Protein AF-A0A1Q7PYQ8-F1 (afdb_monomer_lite)

Radius of gyration: 12.51 Å; chains: 1; bounding box: 28×28×38 Å

Structure (mmCIF, N/CA/C/O backbone):
data_AF-A0A1Q7PYQ8-F1
#
_entry.id   AF-A0A1Q7PYQ8-F1
#
loop_
_atom_site.group_PDB
_atom_site.id
_atom_site.type_symbol
_atom_site.label_atom_id
_atom_site.label_alt_id
_atom_site.label_comp_id
_atom_site.label_asym_id
_atom_site.label_entity_id
_atom_site.label_seq_id
_atom_site.pdbx_PDB_ins_code
_atom_site.Cartn_x
_atom_site.Cartn_y
_atom_site.Cartn_z
_atom_site.occupancy
_atom_site.B_iso_or_equiv
_atom_site.auth_seq_id
_atom_site.auth_comp_id
_atom_site.auth_asym_id
_atom_site.auth_atom_id
_atom_site.pdbx_PDB_model_num
ATOM 1 N N . MET A 1 1 ? -17.438 3.620 18.972 1.00 65.44 1 MET A N 1
ATOM 2 C CA . MET A 1 1 ? -16.575 4.029 17.839 1.00 65.44 1 MET A CA 1
ATOM 3 C C . MET A 1 1 ? -16.863 3.148 16.638 1.00 65.44 1 MET A C 1
ATOM 5 O O . MET A 1 1 ? -16.916 1.933 16.795 1.00 65.44 1 MET A O 1
ATOM 9 N N . GLN A 1 2 ? -17.079 3.750 15.471 1.00 80.69 2 GLN A N 1
ATOM 10 C CA . GLN A 1 2 ? -17.392 3.037 14.232 1.00 80.69 2 GLN A CA 1
ATOM 11 C C . GLN A 1 2 ? -16.107 2.453 13.628 1.00 80.69 2 GLN A C 1
ATOM 13 O O . GLN A 1 2 ? -15.074 3.118 13.599 1.00 8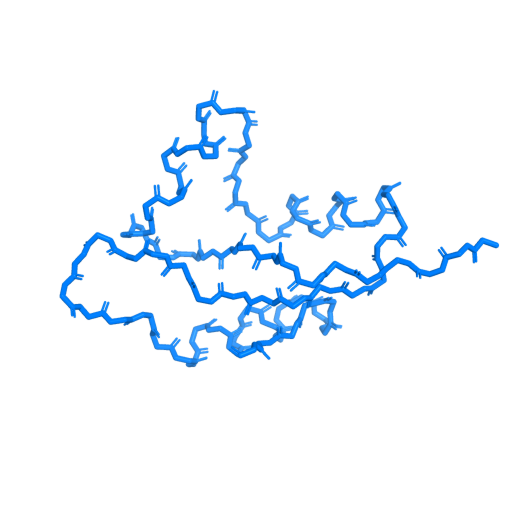0.69 2 GLN A O 1
ATOM 18 N N . LYS A 1 3 ? -16.147 1.188 13.200 1.00 84.81 3 LYS A N 1
ATOM 19 C CA . LYS A 1 3 ? -15.010 0.524 12.548 1.00 84.81 3 LYS A CA 1
ATOM 20 C C . LYS A 1 3 ? -15.002 0.923 11.072 1.00 84.81 3 LYS A C 1
ATOM 22 O O . LYS A 1 3 ? -15.972 0.631 10.380 1.00 84.81 3 LYS A O 1
ATOM 27 N N . ILE A 1 4 ? -13.930 1.563 10.604 1.00 93.00 4 ILE A N 1
ATOM 28 C CA . ILE A 1 4 ? -13.798 1.995 9.204 1.00 93.00 4 ILE A CA 1
ATOM 29 C C . ILE A 1 4 ? -12.993 0.955 8.426 1.00 93.00 4 ILE A C 1
ATOM 31 O O . ILE A 1 4 ? -11.901 0.569 8.847 1.00 93.00 4 ILE A O 1
ATOM 35 N N . ILE A 1 5 ? -13.532 0.501 7.297 1.00 93.06 5 ILE A N 1
ATOM 36 C CA . ILE A 1 5 ? -12.801 -0.300 6.315 1.00 93.06 5 ILE A CA 1
ATOM 37 C C . ILE A 1 5 ? -12.571 0.590 5.104 1.00 93.06 5 ILE A C 1
ATOM 39 O O . ILE A 1 5 ? -13.526 1.128 4.552 1.00 93.06 5 ILE A O 1
ATOM 43 N N . ASP A 1 6 ? -11.312 0.734 4.714 1.00 92.69 6 ASP A N 1
ATOM 44 C CA . ASP A 1 6 ? -10.950 1.421 3.484 1.00 92.69 6 ASP A CA 1
ATOM 45 C C . ASP A 1 6 ? -10.967 0.414 2.329 1.00 92.69 6 ASP A C 1
ATOM 47 O O . ASP A 1 6 ? -10.200 -0.551 2.310 1.00 92.69 6 ASP A O 1
ATOM 51 N N . ALA A 1 7 ? -11.892 0.591 1.392 1.00 91.81 7 ALA A N 1
ATOM 52 C CA . ALA A 1 7 ? -12.033 -0.306 0.252 1.00 91.81 7 ALA A CA 1
ATOM 53 C C . ALA A 1 7 ? -11.022 -0.012 -0.869 1.00 91.81 7 ALA A C 1
ATOM 55 O O . ALA A 1 7 ? -10.966 -0.772 -1.832 1.00 91.81 7 ALA A O 1
ATOM 56 N N . HIS A 1 8 ? -10.240 1.068 -0.762 1.00 91.56 8 HIS A N 1
ATOM 57 C CA . HIS A 1 8 ? -9.381 1.536 -1.843 1.00 91.56 8 HIS A CA 1
ATOM 58 C C . HIS A 1 8 ? -8.044 2.052 -1.310 1.00 91.56 8 HIS A C 1
ATOM 60 O O . HIS A 1 8 ? -7.804 3.251 -1.202 1.00 91.56 8 HIS A O 1
ATOM 66 N N . VAL A 1 9 ? -7.115 1.132 -1.056 1.00 91.75 9 VAL A N 1
ATOM 67 C CA . VAL A 1 9 ? -5.747 1.462 -0.646 1.00 91.75 9 VAL A CA 1
ATOM 68 C C . VAL A 1 9 ? -4.771 1.115 -1.762 1.00 91.75 9 VAL A C 1
ATOM 70 O O . VAL A 1 9 ? -4.787 0.007 -2.291 1.00 91.75 9 VAL A O 1
ATOM 73 N N . HIS A 1 10 ? -3.864 2.038 -2.077 1.00 90.75 10 HIS A N 1
ATOM 74 C CA . HIS A 1 10 ? -2.712 1.765 -2.932 1.00 90.75 10 HIS A CA 1
ATOM 75 C C . HIS A 1 10 ? -1.416 1.871 -2.136 1.00 90.75 10 HIS A C 1
ATOM 77 O O . HIS A 1 10 ? -1.180 2.861 -1.444 1.00 90.75 10 HIS A O 1
ATOM 83 N N . LEU A 1 11 ? -0.565 0.860 -2.273 1.00 91.00 11 LEU A N 1
ATOM 84 C CA . LEU A 1 11 ? 0.809 0.878 -1.795 1.00 91.00 11 LEU A CA 1
ATOM 85 C C . LEU A 1 11 ? 1.628 -0.131 -2.599 1.00 91.00 11 LEU A C 1
ATOM 87 O O . LEU A 1 11 ? 1.195 -1.261 -2.826 1.00 91.00 11 LEU A O 1
ATOM 91 N N . SER A 1 12 ? 2.846 0.253 -2.957 1.00 87.00 12 SER A N 1
ATOM 92 C CA . SER A 1 12 ? 3.813 -0.635 -3.584 1.00 87.00 12 SER A CA 1
ATOM 93 C C . SER A 1 12 ? 5.225 -0.259 -3.183 1.00 87.00 12 SER A C 1
ATOM 95 O O . SER A 1 12 ? 5.588 0.913 -3.159 1.00 87.00 12 SER A O 1
ATOM 97 N N . GLU A 1 13 ? 6.055 -1.268 -2.932 1.00 84.44 13 GLU A N 1
ATOM 98 C CA . GLU A 1 13 ? 7.505 -1.092 -2.781 1.00 84.44 13 GLU A CA 1
ATOM 99 C C . GLU A 1 13 ? 8.221 -1.106 -4.153 1.00 84.44 13 GLU A C 1
ATOM 101 O O . GLU A 1 13 ? 9.447 -1.002 -4.228 1.00 84.44 13 GLU A O 1
ATOM 106 N N . ASN A 1 14 ? 7.482 -1.251 -5.264 1.00 86.38 14 ASN A N 1
ATOM 107 C CA . ASN A 1 14 ? 8.048 -1.247 -6.610 1.00 86.38 14 ASN A CA 1
ATOM 108 C C . ASN A 1 14 ? 8.366 0.182 -7.072 1.00 86.38 14 ASN A C 1
ATOM 110 O O . ASN A 1 14 ? 7.474 1.014 -7.184 1.00 86.38 14 ASN A O 1
ATOM 114 N N . ARG A 1 15 ? 9.626 0.441 -7.443 1.00 85.12 15 ARG A N 1
ATOM 115 C CA . ARG A 1 15 ? 10.084 1.747 -7.954 1.00 85.12 15 ARG A CA 1
ATOM 116 C C . ARG A 1 15 ? 9.363 2.211 -9.227 1.00 85.12 15 ARG A C 1
ATOM 118 O O . ARG A 1 15 ? 9.359 3.406 -9.492 1.00 85.12 15 ARG A O 1
ATOM 125 N N . GLY A 1 16 ? 8.789 1.288 -9.999 1.00 86.44 16 GLY A N 1
ATOM 126 C CA . GLY A 1 16 ? 8.001 1.586 -11.198 1.00 86.44 16 GLY A CA 1
ATOM 127 C C . GLY A 1 16 ? 6.537 1.941 -10.927 1.00 86.44 16 GLY A C 1
ATOM 128 O O . GLY A 1 16 ? 5.786 2.127 -11.878 1.00 86.44 16 GLY A O 1
ATOM 129 N N . ASP A 1 17 ? 6.100 2.002 -9.669 1.00 90.00 17 ASP A N 1
ATOM 130 C CA . ASP A 1 17 ? 4.751 2.451 -9.329 1.00 90.00 17 ASP A CA 1
ATOM 131 C C . ASP A 1 17 ? 4.576 3.937 -9.671 1.00 90.00 17 ASP A C 1
ATOM 133 O O . ASP A 1 17 ? 5.278 4.812 -9.151 1.00 90.00 17 ASP A O 1
ATOM 137 N N . ALA A 1 18 ? 3.617 4.224 -10.553 1.00 89.44 18 ALA A N 1
ATOM 138 C CA . ALA A 1 18 ? 3.331 5.579 -10.997 1.00 89.44 18 ALA A CA 1
ATOM 139 C C . ALA A 1 18 ? 2.859 6.487 -9.849 1.00 89.44 18 ALA A C 1
ATOM 141 O O . ALA A 1 18 ? 3.107 7.695 -9.884 1.00 89.44 18 ALA A O 1
ATOM 142 N N . LEU A 1 19 ? 2.227 5.918 -8.819 1.00 91.00 19 LEU A N 1
ATOM 143 C CA . LEU A 1 19 ? 1.685 6.643 -7.674 1.00 91.00 19 LEU A CA 1
ATOM 144 C C . LEU A 1 19 ? 2.767 7.186 -6.743 1.00 91.00 19 LEU A C 1
ATOM 146 O O . LEU A 1 19 ? 2.526 8.201 -6.093 1.00 91.00 19 LEU A O 1
ATOM 150 N N . ILE A 1 20 ? 3.977 6.613 -6.734 1.00 90.69 20 ILE A N 1
ATOM 151 C CA . ILE A 1 20 ? 5.085 7.097 -5.888 1.00 90.69 20 ILE A CA 1
ATOM 152 C C . ILE A 1 20 ? 5.384 8.572 -6.170 1.00 90.69 20 ILE A C 1
ATOM 154 O O . ILE A 1 20 ? 5.593 9.359 -5.244 1.00 90.69 20 ILE A O 1
ATOM 158 N N . ARG A 1 21 ? 5.392 8.975 -7.447 1.00 91.06 21 ARG A N 1
ATOM 159 C CA . ARG A 1 21 ? 5.640 10.373 -7.825 1.00 91.06 21 ARG A CA 1
ATOM 160 C C . ARG A 1 21 ? 4.547 11.291 -7.281 1.00 91.06 21 ARG A C 1
ATOM 162 O O . ARG A 1 21 ? 4.863 12.327 -6.702 1.00 91.06 21 ARG A O 1
ATOM 169 N N . PHE A 1 22 ? 3.283 10.911 -7.452 1.00 91.06 22 PHE A N 1
ATOM 170 C CA . PHE A 1 22 ? 2.145 11.701 -6.983 1.00 91.06 22 PHE A CA 1
ATOM 171 C C . PHE A 1 22 ? 2.103 11.786 -5.456 1.00 91.06 22 PHE A C 1
ATOM 173 O O . PHE A 1 22 ? 1.880 12.863 -4.912 1.00 91.06 22 PHE A O 1
ATOM 180 N N . ALA A 1 23 ? 2.398 10.691 -4.759 1.00 92.19 23 ALA A N 1
ATOM 181 C CA . ALA A 1 23 ? 2.475 10.660 -3.306 1.00 92.19 23 ALA A CA 1
ATOM 182 C C . ALA A 1 23 ? 3.525 11.648 -2.776 1.00 92.19 23 ALA A C 1
ATOM 184 O O . ALA A 1 23 ? 3.221 12.471 -1.914 1.00 92.19 23 ALA A O 1
ATOM 185 N N . ARG A 1 24 ? 4.726 11.651 -3.368 1.00 91.94 24 ARG A N 1
ATOM 186 C CA . ARG A 1 24 ? 5.801 12.582 -2.991 1.00 91.94 24 ARG A CA 1
ATOM 187 C C . ARG A 1 24 ? 5.434 14.046 -3.219 1.00 91.94 24 ARG A C 1
ATOM 189 O O . ARG A 1 24 ? 5.754 14.875 -2.375 1.00 91.94 24 ARG A O 1
ATOM 196 N N . LEU A 1 25 ? 4.743 14.364 -4.317 1.00 95.06 25 LEU A N 1
ATOM 197 C CA . LEU A 1 25 ? 4.253 15.726 -4.578 1.00 95.06 25 LEU A CA 1
ATOM 198 C C . LEU A 1 25 ? 3.262 16.210 -3.510 1.00 95.06 25 LEU A C 1
ATOM 200 O O . LEU A 1 25 ? 3.175 17.405 -3.260 1.00 95.06 25 LEU A O 1
ATOM 204 N N . ASN A 1 26 ? 2.561 15.284 -2.855 1.00 92.75 26 ASN A N 1
ATOM 205 C CA . ASN A 1 26 ? 1.633 15.569 -1.761 1.00 92.75 26 ASN A CA 1
ATOM 206 C C . ASN A 1 26 ? 2.282 15.419 -0.371 1.00 92.75 26 ASN A C 1
ATOM 208 O O . ASN A 1 26 ? 1.579 15.360 0.635 1.00 92.75 26 ASN A O 1
ATOM 212 N N . GLY A 1 27 ? 3.615 15.331 -0.295 1.00 93.81 27 GLY A N 1
ATOM 213 C CA . GLY A 1 27 ? 4.344 15.216 0.972 1.00 93.81 27 GLY A CA 1
ATOM 214 C C . GLY A 1 27 ? 4.228 13.851 1.656 1.00 93.81 27 GLY A C 1
ATOM 215 O O . GLY A 1 27 ? 4.581 13.727 2.826 1.00 93.81 27 GLY A O 1
ATOM 216 N N . LEU A 1 28 ? 3.752 12.825 0.946 1.00 93.50 28 LEU A N 1
ATOM 217 C CA . LEU A 1 28 ? 3.667 11.458 1.455 1.00 93.50 28 LEU A CA 1
ATOM 218 C C . LEU A 1 28 ? 4.963 10.698 1.152 1.00 93.50 28 LEU A C 1
ATOM 220 O O . LEU A 1 28 ? 5.511 10.774 0.047 1.00 93.50 28 LEU A O 1
ATOM 224 N N . ARG A 1 29 ? 5.439 9.915 2.122 1.00 93.19 29 ARG A N 1
ATOM 225 C CA . ARG A 1 29 ? 6.586 9.011 1.950 1.00 93.19 29 ARG A CA 1
ATOM 226 C C . ARG A 1 29 ? 6.217 7.765 1.151 1.00 93.19 29 ARG A C 1
ATOM 228 O O . ARG A 1 29 ? 7.107 7.171 0.545 1.00 93.19 29 ARG A O 1
ATOM 235 N N . TYR A 1 30 ? 4.933 7.398 1.131 1.00 93.56 30 TYR A N 1
ATOM 236 C CA . TYR A 1 30 ? 4.406 6.235 0.407 1.00 93.56 30 TYR A CA 1
ATOM 237 C C . TYR A 1 30 ? 5.038 4.916 0.880 1.00 93.56 30 TYR A C 1
ATOM 239 O O . TYR A 1 30 ? 5.500 4.093 0.093 1.00 93.56 30 TYR A O 1
ATOM 247 N N . THR A 1 31 ? 5.102 4.739 2.201 1.00 93.62 31 THR A N 1
ATOM 248 C CA . THR A 1 31 ? 5.656 3.543 2.847 1.00 93.62 31 THR A CA 1
ATOM 249 C C . THR A 1 31 ? 4.592 2.803 3.646 1.00 93.62 31 THR A C 1
ATOM 251 O O . THR A 1 31 ? 3.589 3.383 4.071 1.00 93.62 31 THR A O 1
ATOM 254 N N . LEU A 1 32 ? 4.832 1.513 3.901 1.00 94.00 32 LEU A N 1
ATOM 255 C CA . LEU A 1 32 ? 3.937 0.705 4.727 1.00 94.00 32 LEU A CA 1
ATOM 256 C C . LEU A 1 32 ? 3.780 1.290 6.138 1.00 94.00 32 LEU A C 1
ATOM 258 O O . LEU A 1 32 ? 2.665 1.377 6.642 1.00 94.00 32 LEU A O 1
ATOM 262 N N . ASP A 1 33 ? 4.867 1.754 6.753 1.00 95.19 33 ASP A N 1
ATOM 263 C CA . ASP A 1 33 ? 4.828 2.326 8.103 1.00 95.19 33 ASP A CA 1
ATOM 264 C C . ASP A 1 33 ? 3.973 3.593 8.183 1.00 95.19 33 ASP A C 1
ATOM 266 O O . ASP A 1 33 ? 3.213 3.780 9.138 1.00 95.19 33 ASP A O 1
ATOM 270 N N . GLU A 1 34 ? 4.070 4.458 7.171 1.00 95.44 34 GLU A N 1
ATOM 271 C CA . GLU A 1 34 ? 3.256 5.668 7.080 1.00 95.44 34 GLU A CA 1
ATOM 272 C C . GLU A 1 34 ? 1.774 5.338 6.889 1.00 95.44 34 GLU A C 1
ATOM 274 O O . GLU A 1 34 ? 0.924 5.911 7.579 1.00 95.44 34 GLU A O 1
ATOM 279 N N . LEU A 1 35 ? 1.468 4.371 6.018 1.00 94.88 35 LEU A N 1
ATOM 280 C CA . LEU A 1 35 ? 0.110 3.879 5.811 1.00 94.88 35 LEU A CA 1
ATOM 281 C C . LEU A 1 35 ? -0.473 3.326 7.118 1.00 94.88 35 LEU A C 1
ATOM 283 O O . LEU A 1 35 ? -1.540 3.755 7.555 1.00 94.88 35 LEU A O 1
ATOM 287 N N . LEU A 1 36 ? 0.243 2.422 7.791 1.00 95.31 36 LEU A N 1
ATOM 288 C CA . LEU A 1 36 ? -0.217 1.811 9.039 1.00 95.31 36 LEU A CA 1
ATOM 289 C C . LEU A 1 36 ? -0.369 2.838 10.167 1.00 95.31 36 LEU A C 1
ATOM 291 O O . LEU A 1 36 ? -1.307 2.745 10.961 1.00 95.31 36 LEU A O 1
ATOM 295 N N . GLY A 1 37 ? 0.529 3.823 10.244 1.00 95.38 37 GLY A N 1
ATOM 296 C CA . GLY A 1 37 ? 0.416 4.945 11.176 1.00 95.38 37 GLY A CA 1
ATOM 297 C C . GLY A 1 37 ? -0.846 5.771 10.933 1.00 95.38 37 GLY A C 1
ATOM 298 O O . GLY A 1 37 ? -1.592 6.054 11.871 1.00 95.38 37 GLY A O 1
ATOM 299 N N . THR A 1 38 ? -1.124 6.079 9.668 1.00 94.19 38 THR A N 1
ATOM 300 C CA . THR A 1 38 ? -2.315 6.822 9.239 1.00 94.19 38 THR A CA 1
ATOM 301 C C . THR A 1 38 ? -3.597 6.051 9.543 1.00 94.19 38 THR A C 1
ATOM 303 O O . THR A 1 38 ? -4.509 6.596 10.164 1.00 94.19 38 THR A O 1
ATOM 306 N N . MET A 1 39 ? -3.643 4.757 9.212 1.00 95.00 39 MET A N 1
ATOM 307 C CA . MET A 1 39 ? -4.783 3.893 9.526 1.00 95.00 39 MET A CA 1
ATOM 308 C C . MET A 1 39 ? -5.074 3.860 11.030 1.00 95.00 39 MET A C 1
ATOM 310 O O . MET A 1 39 ? -6.231 3.969 11.431 1.00 95.00 39 MET A O 1
ATOM 314 N N . ARG A 1 40 ? -4.038 3.769 11.879 1.00 94.50 40 ARG A N 1
ATOM 315 C CA . ARG A 1 40 ? -4.208 3.840 13.340 1.00 94.50 40 ARG A CA 1
ATOM 316 C C . ARG A 1 40 ? -4.765 5.190 13.784 1.00 94.50 40 ARG A C 1
ATOM 318 O O . ARG A 1 40 ? -5.724 5.209 14.547 1.00 94.50 40 ARG A O 1
ATOM 325 N N . LYS A 1 41 ? -4.200 6.298 13.290 1.00 94.56 41 LYS A N 1
ATOM 326 C CA . LYS A 1 41 ? -4.633 7.664 13.632 1.00 94.56 41 LYS A CA 1
ATOM 327 C C . LYS A 1 41 ? -6.120 7.891 13.341 1.00 94.56 41 LYS A C 1
ATOM 329 O O . LYS A 1 41 ? -6.803 8.524 14.139 1.00 94.56 41 LYS A O 1
ATOM 334 N N . TYR A 1 42 ? -6.615 7.356 12.227 1.00 92.62 42 TYR A N 1
ATOM 335 C CA . TYR A 1 42 ? -8.001 7.533 11.787 1.00 92.62 42 TYR A CA 1
ATOM 336 C C . TYR A 1 42 ? -8.916 6.339 12.095 1.00 92.62 42 TYR A C 1
ATOM 338 O O . TYR A 1 42 ? -10.035 6.282 11.596 1.00 92.62 42 TYR A O 1
ATOM 346 N N . ASN A 1 43 ? -8.480 5.396 12.939 1.00 93.12 43 ASN A N 1
ATOM 347 C CA . ASN A 1 43 ? -9.262 4.216 13.333 1.00 93.12 43 ASN A CA 1
ATOM 348 C C . ASN A 1 43 ? -9.748 3.347 12.153 1.00 93.12 43 ASN A C 1
ATOM 350 O O . ASN A 1 43 ? -10.784 2.679 12.234 1.00 93.12 43 ASN A O 1
ATOM 354 N N . ILE A 1 44 ? -8.971 3.312 11.068 1.00 94.19 44 ILE A N 1
ATOM 355 C CA . ILE A 1 44 ? -9.175 2.396 9.946 1.00 94.19 44 ILE A CA 1
ATOM 356 C C . ILE A 1 44 ? -8.704 1.010 10.386 1.00 94.19 44 ILE A C 1
ATOM 358 O O . ILE A 1 44 ? -7.533 0.785 10.709 1.00 94.19 44 ILE A O 1
ATOM 362 N N . VAL A 1 45 ? -9.634 0.060 10.436 1.00 94.06 45 VAL A N 1
ATOM 363 C CA . VAL A 1 45 ? -9.361 -1.278 10.969 1.00 94.06 45 VAL A CA 1
ATOM 364 C C . VAL A 1 45 ? -8.770 -2.211 9.921 1.00 94.06 45 VAL A C 1
ATOM 366 O O . VAL A 1 45 ? -7.955 -3.064 10.287 1.00 94.06 45 VAL A O 1
ATOM 369 N N . ARG A 1 46 ? -9.167 -2.053 8.649 1.00 94.00 46 ARG A N 1
ATOM 370 C CA . ARG A 1 46 ? -8.676 -2.825 7.500 1.00 94.00 46 ARG A CA 1
ATOM 371 C C . ARG A 1 46 ? -8.677 -1.991 6.219 1.00 94.00 46 ARG A C 1
ATOM 373 O O . ARG A 1 46 ? -9.499 -1.091 6.092 1.00 94.00 46 ARG A O 1
ATOM 380 N N . GLY A 1 47 ? -7.784 -2.334 5.296 1.00 93.69 47 GLY A N 1
ATOM 381 C CA . GLY A 1 47 ? -7.727 -1.790 3.940 1.00 93.69 47 GLY A CA 1
ATOM 382 C C . GLY A 1 47 ? -7.730 -2.894 2.879 1.00 93.69 47 GLY A C 1
ATOM 383 O O . GLY A 1 47 ? -7.154 -3.961 3.112 1.00 93.69 47 GLY A O 1
ATOM 384 N N . LEU A 1 48 ? -8.346 -2.650 1.726 1.00 92.88 48 LEU A N 1
ATOM 385 C CA . LEU A 1 48 ? -8.156 -3.467 0.525 1.00 92.88 48 LEU A CA 1
ATOM 386 C C . LEU A 1 48 ? -7.030 -2.863 -0.316 1.00 92.88 48 LEU A C 1
ATOM 388 O O . LEU A 1 48 ? -7.130 -1.727 -0.771 1.00 92.88 48 LEU A O 1
ATOM 392 N N . LEU A 1 49 ? -5.940 -3.615 -0.454 1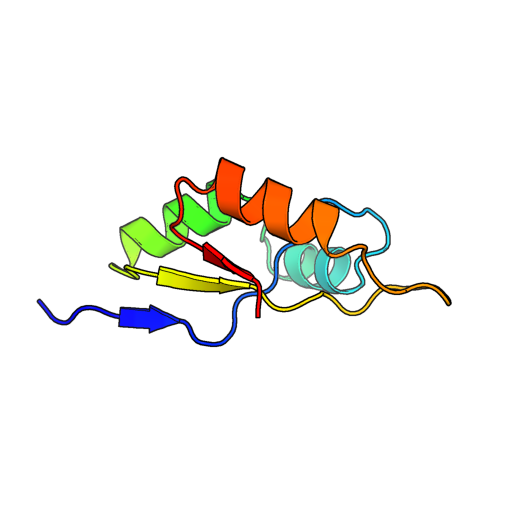.00 91.19 49 LEU A N 1
ATOM 393 C CA . LEU A 1 49 ? -4.741 -3.229 -1.179 1.00 91.19 49 LEU A CA 1
ATOM 394 C C . LEU A 1 49 ? -4.893 -3.596 -2.654 1.00 91.19 49 LEU A C 1
ATOM 396 O O . LEU A 1 49 ? -4.825 -4.769 -3.021 1.00 91.19 49 LEU A O 1
ATOM 400 N N . LEU A 1 50 ? -5.050 -2.567 -3.476 1.00 87.44 50 LEU A N 1
ATOM 401 C CA . LEU A 1 50 ? -5.189 -2.670 -4.918 1.00 87.44 50 LEU A CA 1
ATOM 402 C C . LEU A 1 50 ? -3.822 -2.591 -5.590 1.00 87.44 50 LEU A C 1
ATOM 404 O O . LEU A 1 50 ? -2.974 -1.766 -5.224 1.00 87.44 50 LEU A O 1
ATOM 408 N N . SER A 1 51 ? -3.638 -3.412 -6.623 1.00 83.19 51 SER A N 1
ATOM 409 C CA . SER A 1 51 ? -2.439 -3.366 -7.458 1.00 83.19 51 SER A CA 1
ATOM 410 C C . SER A 1 51 ? -2.232 -1.957 -8.027 1.00 83.19 51 SER A C 1
ATOM 412 O O . SER A 1 51 ? -3.178 -1.356 -8.545 1.00 83.19 51 SER A O 1
ATOM 414 N N . PRO A 1 52 ? -1.017 -1.400 -7.921 1.00 83.06 52 PRO A N 1
ATOM 415 C CA . PRO A 1 52 ? -0.742 -0.065 -8.421 1.00 83.06 52 PRO A CA 1
ATOM 416 C C . PRO A 1 52 ? -0.687 -0.044 -9.956 1.00 83.06 52 PRO A C 1
ATOM 418 O O . PRO A 1 52 ? -0.292 -1.038 -10.578 1.00 83.06 52 PRO A O 1
ATOM 421 N N . PRO A 1 53 ? -0.968 1.107 -10.583 1.00 82.69 53 PRO A N 1
ATOM 422 C CA . PRO A 1 53 ? -0.588 1.333 -11.968 1.00 82.69 53 PRO A CA 1
ATOM 423 C C . PRO A 1 53 ? 0.946 1.380 -12.079 1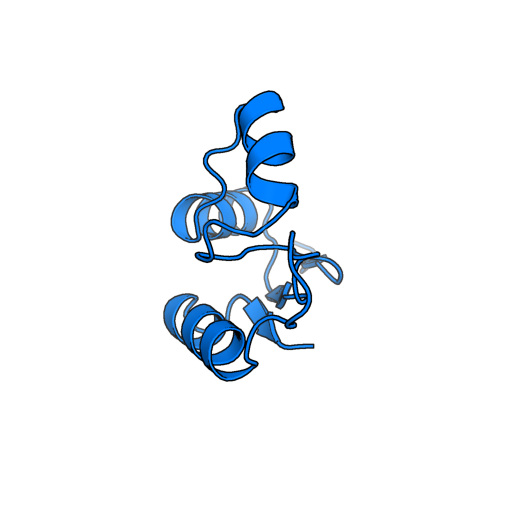.00 82.69 53 PRO A C 1
ATOM 425 O O . PRO A 1 53 ? 1.605 2.241 -11.489 1.00 82.69 53 PRO A O 1
ATOM 428 N N . LEU A 1 54 ? 1.533 0.452 -12.837 1.00 85.19 54 LEU A N 1
ATOM 429 C CA . LEU A 1 54 ? 2.975 0.417 -13.084 1.00 85.19 54 LEU A CA 1
ATOM 430 C C . LEU A 1 54 ? 3.336 1.151 -14.380 1.00 85.19 54 LEU A C 1
ATOM 432 O O . LEU A 1 54 ? 2.659 1.025 -15.397 1.00 85.19 54 LEU A O 1
ATOM 436 N N . GLN A 1 55 ? 4.450 1.880 -14.358 1.00 79.44 55 GLN A N 1
ATOM 437 C CA . GLN A 1 55 ? 5.092 2.416 -15.556 1.00 79.44 55 GLN A CA 1
ATOM 438 C C . GLN A 1 55 ? 5.888 1.290 -16.229 1.00 79.44 55 GLN A C 1
ATOM 440 O O . GLN A 1 55 ? 7.080 1.115 -15.985 1.00 79.44 55 GLN A O 1
ATOM 445 N N . GLY A 1 56 ? 5.207 0.464 -17.021 1.00 74.38 56 GLY A N 1
ATOM 446 C CA . GLY A 1 56 ? 5.819 -0.651 -17.740 1.00 74.38 56 GLY A CA 1
ATOM 447 C C . GLY A 1 56 ? 4.793 -1.668 -18.246 1.00 74.38 56 GLY A C 1
ATOM 448 O O . GLY A 1 56 ? 3.621 -1.588 -17.887 1.00 74.38 56 GLY A O 1
ATOM 449 N N . PRO A 1 57 ? 5.219 -2.635 -19.077 1.00 72.50 57 PRO A N 1
ATOM 450 C CA . PRO A 1 57 ? 4.310 -3.583 -19.722 1.00 72.50 57 PRO A CA 1
ATOM 451 C C . PRO A 1 57 ? 3.820 -4.702 -18.791 1.00 72.50 57 PRO A C 1
ATOM 453 O O . PRO A 1 57 ? 2.847 -5.376 -19.111 1.00 72.50 57 PRO A O 1
ATOM 456 N N . ALA A 1 58 ? 4.498 -4.932 -17.662 1.00 76.94 58 ALA A N 1
ATOM 457 C CA . ALA A 1 58 ? 4.198 -6.040 -16.763 1.00 76.94 58 ALA A CA 1
ATOM 458 C C . ALA A 1 58 ? 3.431 -5.562 -15.518 1.00 76.94 58 ALA A C 1
ATOM 460 O O . ALA A 1 58 ? 3.846 -4.572 -14.908 1.00 76.94 58 ALA A O 1
ATOM 461 N N . PRO A 1 59 ? 2.365 -6.270 -15.098 1.00 79.44 59 PRO A N 1
ATOM 462 C CA . PRO A 1 59 ? 1.681 -5.996 -13.840 1.00 79.44 59 PRO A CA 1
ATOM 463 C C . PRO A 1 59 ? 2.569 -6.337 -12.636 1.00 79.44 59 PRO A C 1
ATOM 465 O O . PRO A 1 59 ? 3.560 -7.067 -12.736 1.00 79.44 59 PRO A O 1
ATOM 468 N N . LEU A 1 60 ? 2.210 -5.811 -11.463 1.00 83.06 60 LEU A N 1
ATOM 469 C CA . LEU A 1 60 ? 2.874 -6.196 -10.223 1.00 83.06 60 LEU A CA 1
ATOM 470 C C . LEU A 1 60 ? 2.528 -7.657 -9.910 1.00 83.06 60 LEU A C 1
ATOM 472 O O . LEU A 1 60 ? 1.361 -8.029 -9.950 1.00 83.06 60 LEU A O 1
ATOM 476 N N . SER A 1 61 ? 3.524 -8.478 -9.568 1.00 85.69 61 SER A N 1
ATOM 477 C CA . SER A 1 61 ? 3.250 -9.847 -9.114 1.00 85.69 61 SER A CA 1
ATOM 478 C C . SER A 1 61 ? 2.408 -9.842 -7.833 1.00 85.69 61 SER A C 1
ATOM 480 O O . SER A 1 61 ? 2.726 -9.119 -6.879 1.00 85.69 61 SER A O 1
ATOM 482 N N . ASN A 1 62 ? 1.401 -10.717 -7.786 1.00 86.06 62 ASN A N 1
ATOM 483 C CA . ASN A 1 62 ? 0.571 -10.954 -6.606 1.00 86.06 62 ASN A CA 1
ATOM 484 C C . ASN A 1 62 ? 1.401 -11.375 -5.384 1.00 86.06 62 ASN A C 1
ATOM 486 O O . ASN A 1 62 ? 1.037 -11.026 -4.264 1.00 86.06 62 ASN A O 1
ATOM 490 N N . ASP A 1 63 ? 2.559 -12.019 -5.567 1.00 88.44 63 ASP A N 1
ATOM 491 C CA . ASP A 1 63 ? 3.447 -12.393 -4.456 1.00 88.44 63 ASP A CA 1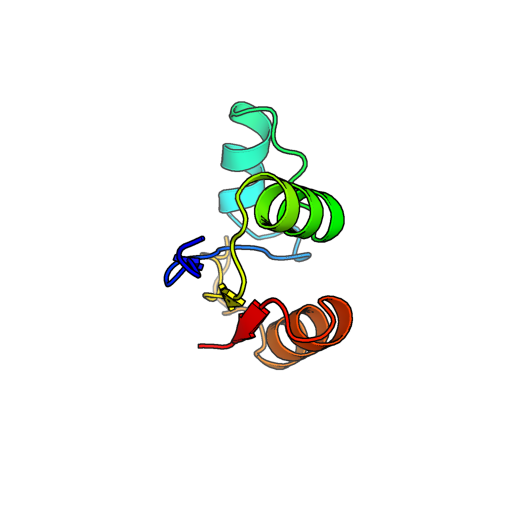
ATOM 492 C C . ASP A 1 63 ? 3.940 -11.167 -3.681 1.00 88.44 63 ASP A C 1
ATOM 494 O O . ASP A 1 63 ? 4.063 -11.194 -2.456 1.00 88.44 63 ASP A O 1
ATOM 498 N N . LYS A 1 64 ? 4.173 -10.048 -4.381 1.00 87.69 64 LYS A N 1
ATOM 499 C CA . LYS A 1 64 ? 4.573 -8.787 -3.743 1.00 87.69 64 LYS A CA 1
ATOM 500 C C . LYS A 1 64 ? 3.424 -8.181 -2.938 1.00 87.69 64 LYS A C 1
ATOM 502 O O . LYS A 1 64 ? 3.658 -7.655 -1.851 1.00 87.69 64 LYS A O 1
ATOM 507 N N . ILE A 1 65 ? 2.192 -8.292 -3.438 1.00 87.50 65 ILE A N 1
ATOM 508 C CA . ILE A 1 65 ? 0.981 -7.870 -2.720 1.00 87.50 65 ILE A CA 1
ATOM 509 C C . ILE A 1 65 ? 0.775 -8.734 -1.471 1.00 87.50 65 ILE A C 1
ATOM 511 O O . ILE A 1 65 ? 0.557 -8.197 -0.385 1.00 87.50 65 ILE A O 1
ATOM 515 N N . ILE A 1 66 ? 0.914 -10.057 -1.585 1.00 89.38 66 ILE A N 1
ATOM 516 C CA . ILE A 1 66 ? 0.796 -10.990 -0.457 1.00 89.38 66 ILE A CA 1
ATOM 517 C C . ILE A 1 66 ? 1.866 -10.690 0.600 1.00 89.38 66 ILE A C 1
ATOM 519 O O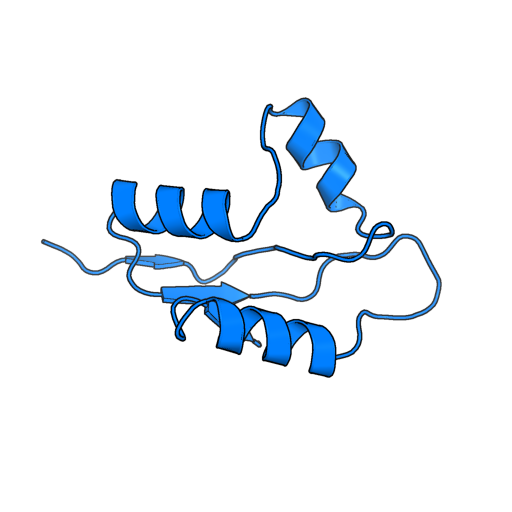 . ILE A 1 66 ? 1.542 -10.593 1.786 1.00 89.38 66 ILE A O 1
ATOM 523 N N . ALA A 1 67 ? 3.116 -10.463 0.188 1.00 91.06 67 ALA A N 1
ATOM 524 C CA . ALA A 1 67 ? 4.198 -10.096 1.098 1.00 91.06 67 ALA A CA 1
ATOM 525 C C . ALA A 1 67 ? 3.904 -8.785 1.849 1.00 91.06 67 ALA A C 1
ATOM 527 O O . ALA A 1 67 ? 4.113 -8.710 3.061 1.00 91.06 67 ALA A O 1
ATOM 528 N N . LEU A 1 68 ? 3.362 -7.768 1.170 1.00 90.44 68 LEU A N 1
ATOM 529 C CA . LEU A 1 68 ? 2.916 -6.522 1.807 1.00 90.44 68 LEU A CA 1
ATOM 530 C C . LEU A 1 68 ? 1.775 -6.752 2.807 1.00 90.44 68 LEU A C 1
ATOM 532 O O . LEU A 1 68 ? 1.810 -6.224 3.921 1.00 90.44 68 LEU A O 1
ATOM 536 N N . CYS A 1 69 ? 0.792 -7.582 2.453 1.00 91.88 69 CYS A N 1
ATOM 537 C CA . CYS A 1 69 ? -0.303 -7.944 3.353 1.00 91.88 69 CYS A CA 1
ATOM 538 C C . CYS A 1 69 ? 0.211 -8.647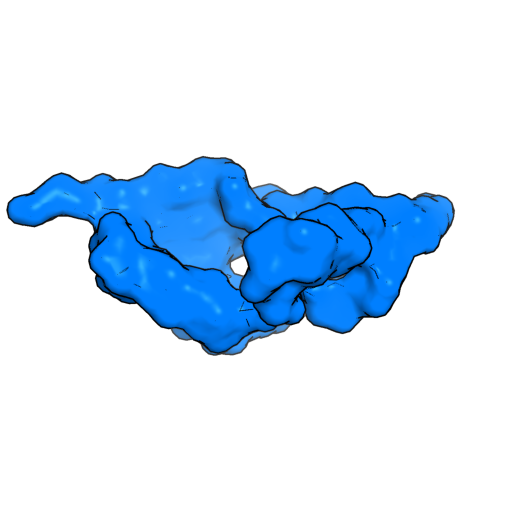 4.615 1.00 91.88 69 CYS A C 1
ATOM 540 O O . CYS A 1 69 ? -0.216 -8.306 5.723 1.00 91.88 69 CYS A O 1
ATOM 542 N N . ALA A 1 70 ? 1.168 -9.567 4.469 1.00 92.31 70 ALA A N 1
ATOM 543 C CA . ALA A 1 70 ? 1.809 -10.251 5.588 1.00 92.31 70 ALA A CA 1
ATOM 544 C C . ALA A 1 70 ? 2.578 -9.270 6.489 1.00 92.31 70 ALA A C 1
ATOM 546 O O . ALA A 1 70 ? 2.328 -9.228 7.695 1.00 92.31 70 ALA A O 1
ATOM 547 N N . LYS A 1 71 ? 3.426 -8.406 5.908 1.00 93.00 71 LYS A N 1
ATOM 548 C CA . LYS A 1 71 ? 4.158 -7.351 6.639 1.00 93.00 71 LYS A CA 1
ATOM 549 C C . LYS A 1 71 ? 3.225 -6.404 7.402 1.00 93.00 71 LYS A C 1
ATOM 551 O O . LYS A 1 71 ? 3.585 -5.903 8.460 1.00 93.00 71 LYS A O 1
ATOM 556 N N . SER A 1 72 ? 2.013 -6.175 6.894 1.00 91.38 72 SER A N 1
ATOM 557 C CA . SER A 1 72 ? 1.018 -5.314 7.544 1.00 91.38 72 SER A CA 1
ATOM 558 C C . SER A 1 72 ? 0.380 -5.910 8.808 1.00 91.38 72 SER A C 1
ATOM 560 O O . SER A 1 72 ? -0.445 -5.251 9.444 1.00 91.38 72 SER A O 1
ATOM 562 N N . GLY A 1 73 ? 0.674 -7.173 9.147 1.00 90.88 73 GLY A N 1
ATOM 563 C CA . GLY A 1 73 ? -0.034 -7.905 10.201 1.00 90.88 73 GLY A CA 1
ATOM 564 C C . GLY A 1 73 ? -1.512 -8.142 9.861 1.00 90.88 73 GLY A C 1
ATOM 565 O O . GLY A 1 73 ? -2.366 -8.171 10.746 1.00 90.88 73 GLY A O 1
ATOM 566 N N . GLY A 1 74 ? -1.843 -8.231 8.566 1.00 87.62 74 GLY A N 1
ATOM 567 C CA . GLY A 1 74 ? -3.214 -8.386 8.074 1.00 87.62 74 GLY A CA 1
ATOM 568 C C . GLY A 1 74 ? -4.081 -7.124 8.167 1.00 87.62 74 GLY A C 1
ATOM 569 O O . GLY A 1 74 ? -5.309 -7.221 8.052 1.00 87.62 74 GLY A O 1
ATOM 570 N N . LYS A 1 75 ? -3.479 -5.948 8.390 1.00 90.31 75 LYS A N 1
ATOM 571 C CA . LYS A 1 75 ? -4.171 -4.650 8.328 1.00 90.31 75 LYS A CA 1
ATOM 572 C C . LYS A 1 75 ? -4.609 -4.305 6.912 1.00 90.31 75 LYS A C 1
ATOM 574 O O . LYS A 1 75 ? -5.672 -3.714 6.755 1.00 90.31 75 LYS A O 1
ATOM 579 N N . VAL A 1 76 ? -3.858 -4.727 5.902 1.00 90.31 76 VAL A N 1
ATOM 580 C CA . VAL A 1 76 ? -4.307 -4.689 4.508 1.00 90.31 76 VAL A CA 1
ATOM 581 C C . VAL A 1 76 ? -4.456 -6.100 3.947 1.00 90.31 76 VAL A C 1
ATOM 583 O O . VAL A 1 76 ? -3.822 -7.041 4.433 1.00 90.31 76 VAL A O 1
ATOM 586 N N . ARG A 1 77 ? -5.340 -6.257 2.962 1.00 86.75 77 ARG A N 1
ATOM 587 C CA . ARG A 1 77 ? -5.583 -7.514 2.241 1.00 86.75 77 ARG A CA 1
ATOM 588 C C . ARG A 1 77 ? -5.540 -7.263 0.742 1.00 86.75 77 ARG A C 1
ATOM 590 O O . ARG A 1 77 ? -6.084 -6.258 0.309 1.00 86.75 77 ARG A O 1
ATOM 597 N N . GLY A 1 78 ? -4.929 -8.165 -0.020 1.00 79.81 78 GLY A N 1
ATOM 598 C CA . GLY A 1 78 ? -4.951 -8.100 -1.479 1.00 79.81 78 GLY A CA 1
ATOM 599 C C . GLY A 1 78 ? -6.369 -8.309 -2.004 1.00 79.81 78 GLY A C 1
ATOM 600 O O . GLY A 1 78 ? -7.115 -9.116 -1.442 1.00 79.81 78 GLY A O 1
ATOM 601 N N . SER A 1 79 ? -6.717 -7.559 -3.043 1.00 67.12 79 SER A N 1
ATOM 602 C CA . SER A 1 79 ? -7.947 -7.694 -3.832 1.00 67.12 79 SER A CA 1
ATOM 603 C C . SER A 1 79 ? -7.641 -8.217 -5.225 1.00 67.12 79 SER A C 1
ATOM 605 O O . SER A 1 79 ? -6.644 -7.711 -5.794 1.00 67.12 79 SER A O 1
#

Foldseek 3Di:
DDAAEAADDEAAPDPQFPCCVVCVVVVHNRDLVSVLVVCVVVNHQAYEYEFGDGPDDDGDDVVRVVVSCVVNVNNYDYD

Secondary structure (DSSP, 8-state):
-PPEEEEEEE----TTBTHHHHHHHTT----HHHHHHHHHHTTEEEEEEEPPPBSSSSPPPHHHHHHHHHHTTTSEEE-

Sequence (79 aa):
MQKIIDAHVHLSENRGDALIRFARLNGLRYTLDELLGTMRKYNIVRGLLLSPPLQGPAPLSNDKIIALCAKSGGKVRGS

pLDDT: mean 88.96, std 6.24, range [65.44, 95.44]